Protein AF-A0A954LMI4-F1 (afdb_monomer_lite)

Secondary structure (DSSP, 8-state):
--PPPP--------PPPPPP-SPP-EEEEE---HHHHHT-HHHHHHHHHHHHHHTTTTTEEEEEE-S---S-TT-HHHHHHHHHHHTTTTTTS-EEE---

Foldseek 3Di:
DDDDDDDDDDDPDPPDDPDPPDDDADEAEAEACQCCLVPNLVVLQVVLLVCLVCCVVRVYAEYEYDENQHDDPPDVSSVVSSCVNNVSCVVRHHYDYDYD

Radius of gyration: 26.21 Å; chains: 1; bounding box: 56×49×78 Å

Sequence (100 aa):
MAGLFVVLFVMPGEAAKPEPTDEPFTVVLLPDTQFYSEKYPENYVAQTLWIRERRKQDNIKLAIHLGDIVQTPTKEKEWQNADRAMALIDGVVPYSMAPG

Structure (mmCIF, N/CA/C/O backbone):
data_AF-A0A954LMI4-F1
#
_entry.id   AF-A0A954LMI4-F1
#
loop_
_atom_site.group_PDB
_atom_site.id
_atom_site.type_symbol
_atom_site.label_atom_id
_atom_site.label_alt_id
_atom_site.label_comp_id
_atom_site.label_asym_id
_atom_site.label_entity_id
_atom_site.label_seq_id
_atom_site.pdbx_PDB_ins_code
_atom_site.Cartn_x
_atom_site.Cartn_y
_atom_site.Cartn_z
_atom_site.occupancy
_atom_site.B_iso_or_equiv
_atom_site.auth_seq_id
_atom_site.auth_comp_id
_atom_site.auth_asym_id
_atom_site.auth_atom_id
_atom_site.pdbx_PDB_model_num
ATOM 1 N N . MET A 1 1 ? -41.510 41.334 61.619 1.00 41.22 1 MET A N 1
ATOM 2 C CA . MET A 1 1 ? -41.481 40.965 60.190 1.00 41.22 1 MET A CA 1
ATOM 3 C C . MET A 1 1 ? -40.077 41.229 59.677 1.00 41.22 1 MET A C 1
ATOM 5 O O . MET A 1 1 ? -39.675 42.381 59.666 1.00 41.22 1 MET A O 1
ATOM 9 N N . ALA A 1 2 ? -39.315 40.187 59.351 1.00 40.66 2 ALA A N 1
ATOM 10 C CA . ALA A 1 2 ? -38.016 40.319 58.696 1.00 40.66 2 ALA A CA 1
ATOM 11 C C . ALA A 1 2 ? -38.183 39.801 57.262 1.00 40.66 2 ALA A C 1
ATOM 13 O O . ALA A 1 2 ? -38.566 38.649 57.073 1.00 40.66 2 ALA A O 1
ATOM 14 N N . GLY A 1 3 ? -38.001 40.677 56.273 1.00 42.22 3 GLY A N 1
ATOM 15 C CA . GLY A 1 3 ? -38.065 40.319 54.858 1.00 42.22 3 GLY A CA 1
ATOM 16 C C . GLY A 1 3 ? -36.738 39.715 54.411 1.00 42.22 3 GLY A C 1
ATOM 17 O O . GLY A 1 3 ? -35.694 40.343 54.564 1.00 42.22 3 GLY A O 1
ATOM 18 N N . LEU A 1 4 ? -36.781 38.497 53.876 1.00 42.41 4 LEU A N 1
ATOM 19 C CA . LEU A 1 4 ? -35.643 37.841 53.241 1.00 42.41 4 LEU A CA 1
ATOM 20 C C . LEU A 1 4 ? -35.552 38.324 51.785 1.00 42.41 4 LEU A C 1
ATOM 22 O O . LEU A 1 4 ? -36.466 38.083 51.000 1.00 42.41 4 LEU A O 1
ATOM 26 N N . PHE A 1 5 ? -34.463 39.004 51.427 1.00 44.56 5 PHE A N 1
ATOM 27 C CA . PHE A 1 5 ? -34.136 39.319 50.034 1.00 44.56 5 PHE A CA 1
ATOM 28 C C . PHE A 1 5 ? -33.322 38.169 49.433 1.00 44.56 5 PHE A C 1
ATOM 30 O O . PHE A 1 5 ? -32.257 37.830 49.943 1.00 44.56 5 PHE A O 1
ATOM 37 N N . VAL A 1 6 ? -33.811 37.586 48.337 1.00 46.34 6 VAL A N 1
ATOM 38 C CA . VAL A 1 6 ? -33.056 36.637 47.508 1.00 46.34 6 VAL A CA 1
ATOM 39 C C . VAL A 1 6 ? -32.522 37.401 46.301 1.00 46.34 6 VAL A C 1
ATOM 41 O O . VAL A 1 6 ? -33.300 37.952 45.525 1.00 46.34 6 VAL A O 1
ATOM 44 N N . VAL A 1 7 ? -31.200 37.448 46.145 1.00 51.25 7 VAL A N 1
ATOM 45 C CA . VAL A 1 7 ? -30.550 37.983 44.941 1.00 51.25 7 VAL A CA 1
ATOM 46 C C . VAL A 1 7 ? -30.294 36.813 43.995 1.00 51.25 7 VAL A C 1
ATOM 48 O O . VAL A 1 7 ? -29.540 35.900 44.326 1.00 51.25 7 VAL A O 1
ATOM 51 N N . LEU A 1 8 ? -30.946 36.821 42.832 1.00 49.12 8 LEU A N 1
ATOM 52 C CA . LEU A 1 8 ? -30.755 35.815 41.789 1.00 49.12 8 LEU A CA 1
ATOM 53 C C . LEU A 1 8 ? -29.588 36.246 40.886 1.00 49.12 8 LEU A C 1
ATOM 55 O O . LEU A 1 8 ? -29.679 37.265 40.203 1.00 49.12 8 LEU A O 1
ATOM 59 N N . PHE A 1 9 ? -28.499 35.479 40.872 1.00 52.44 9 PHE A N 1
ATOM 60 C CA . PHE A 1 9 ? -27.430 35.641 39.885 1.00 52.44 9 PHE A CA 1
ATOM 61 C C . PHE A 1 9 ? -27.781 34.813 38.643 1.00 52.44 9 PHE A C 1
ATOM 63 O O . PHE A 1 9 ? -27.767 33.585 38.691 1.00 52.44 9 PHE A O 1
ATOM 70 N N . VAL A 1 10 ? -28.104 35.477 37.532 1.00 59.84 10 VAL A N 1
ATOM 71 C CA . VAL A 1 10 ? -28.203 34.827 36.218 1.00 59.84 10 VAL A CA 1
ATOM 72 C C . VAL A 1 10 ? -26.820 34.876 35.580 1.00 59.84 10 VAL A C 1
ATOM 74 O O . VAL A 1 10 ? -26.350 35.944 35.194 1.00 59.84 10 VAL A O 1
ATOM 77 N N . MET A 1 11 ? -26.159 33.723 35.495 1.00 54.94 11 MET A N 1
ATOM 78 C CA . MET A 1 11 ? -24.945 33.572 34.692 1.00 54.94 11 MET A CA 1
ATOM 79 C C . MET A 1 11 ? -25.356 33.379 33.225 1.00 54.94 11 MET A C 1
ATOM 81 O O . MET A 1 11 ? -26.276 32.594 32.972 1.00 54.94 11 MET A O 1
ATOM 85 N N . PRO A 1 12 ? -24.726 34.059 32.252 1.00 60.62 12 PRO A N 1
ATOM 86 C CA . PRO A 1 12 ? -24.970 33.766 30.846 1.00 60.62 12 PRO A CA 1
ATOM 87 C C . PRO A 1 12 ? -24.552 32.317 30.569 1.00 60.62 12 PRO A C 1
ATOM 89 O O . PRO A 1 12 ? -23.425 31.919 30.854 1.00 60.62 12 PRO A O 1
ATOM 92 N N . GLY A 1 13 ? -25.488 31.513 30.066 1.00 58.81 13 GLY A N 1
ATOM 93 C CA . GLY A 1 13 ? -25.200 30.156 29.628 1.00 58.81 13 GLY A CA 1
ATOM 94 C C . GLY A 1 13 ? -24.371 30.203 28.352 1.00 58.81 13 GLY A C 1
ATOM 95 O O . GLY A 1 13 ? -24.883 30.595 27.304 1.00 58.81 13 GLY A O 1
ATOM 96 N N . GLU A 1 14 ? -23.104 29.808 28.438 1.00 58.50 14 GLU A N 1
ATOM 97 C CA . GLU A 1 14 ? -22.311 29.438 27.268 1.00 58.50 14 GLU A CA 1
ATOM 98 C C . GLU A 1 14 ? -23.059 28.288 26.574 1.00 58.50 14 GLU A C 1
ATOM 100 O O . GLU A 1 14 ? -23.276 27.229 27.170 1.00 58.50 14 GLU A O 1
ATOM 105 N N . ALA A 1 15 ? -23.535 28.501 25.346 1.00 64.75 15 ALA A N 1
ATOM 106 C CA . ALA A 1 15 ? -24.179 27.440 24.585 1.00 64.75 15 ALA A CA 1
ATOM 107 C C . ALA A 1 15 ? -23.169 26.299 24.397 1.00 64.75 15 ALA A C 1
ATOM 109 O O . ALA A 1 15 ? -22.122 26.493 23.779 1.00 64.75 15 ALA A O 1
ATOM 110 N N . ALA A 1 16 ? -23.471 25.120 24.947 1.00 63.25 16 ALA A N 1
ATOM 111 C CA . ALA A 1 16 ? -22.640 23.939 24.772 1.00 63.25 16 ALA A CA 1
ATOM 112 C C . ALA A 1 16 ? -22.464 23.673 23.269 1.00 63.25 16 ALA A C 1
ATOM 114 O O . ALA A 1 16 ? -23.443 23.465 22.547 1.00 63.25 16 ALA A O 1
ATOM 115 N N . LYS A 1 17 ? -21.215 23.710 22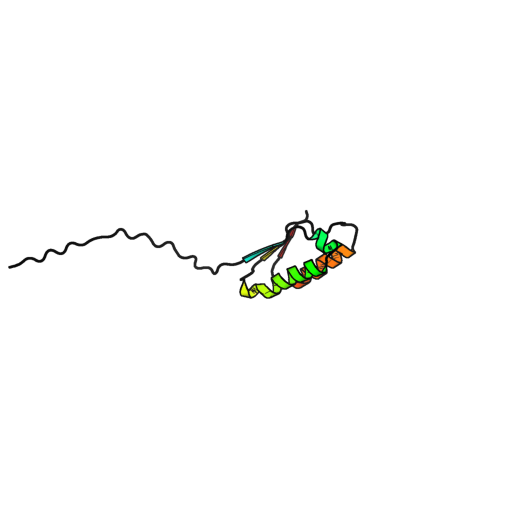.791 1.00 62.97 17 LYS A N 1
ATOM 116 C CA . LYS A 1 17 ? -20.879 23.218 21.453 1.00 62.97 17 LYS A CA 1
ATOM 117 C C . LYS A 1 17 ? -21.341 21.759 21.377 1.00 62.97 17 LYS A C 1
ATOM 119 O O . LYS A 1 17 ? -21.056 21.018 22.316 1.00 62.97 17 LYS A O 1
ATOM 124 N N . PRO A 1 18 ? -22.049 21.338 20.316 1.00 63.00 18 PRO A N 1
ATOM 125 C CA . PRO A 1 18 ? -22.355 19.928 20.151 1.00 63.00 18 PRO A CA 1
ATOM 126 C C . PRO A 1 18 ? -21.029 19.171 20.092 1.00 63.00 18 PRO A C 1
ATOM 128 O O . PRO A 1 18 ? -20.187 19.450 19.236 1.00 63.00 18 PRO A O 1
ATOM 131 N N . GLU A 1 19 ? -20.834 18.262 21.042 1.00 64.50 19 GLU A N 1
ATOM 132 C CA . GLU A 1 19 ? -19.730 17.312 20.995 1.00 64.50 19 GLU A CA 1
ATOM 133 C C . GLU A 1 19 ? -19.863 16.507 19.694 1.00 64.50 19 GLU A C 1
ATOM 135 O O . GLU A 1 19 ? -20.983 16.095 19.361 1.00 64.50 19 GLU A O 1
ATOM 140 N N . PRO A 1 20 ? -18.778 16.312 18.923 1.00 69.44 20 PRO A N 1
ATOM 141 C CA . PRO A 1 20 ? -18.832 15.501 17.716 1.00 69.44 20 PRO A CA 1
ATOM 142 C C . PRO A 1 20 ? -19.410 14.125 18.065 1.00 69.44 20 PRO A C 1
ATOM 144 O O . PRO A 1 20 ? -18.865 13.412 18.903 1.00 69.44 20 PRO A O 1
ATOM 147 N N . THR A 1 21 ? -20.541 13.769 17.458 1.00 68.75 21 THR A N 1
ATOM 148 C CA . THR A 1 21 ? -21.240 12.506 17.747 1.00 68.75 21 THR A CA 1
ATOM 149 C C . THR A 1 21 ? -20.605 11.304 17.055 1.00 68.75 21 THR A C 1
ATOM 151 O O . THR A 1 21 ? -20.933 10.167 17.389 1.00 68.75 21 THR A O 1
ATOM 154 N N . ASP A 1 22 ? -19.710 11.554 16.099 1.00 79.88 22 ASP A N 1
ATOM 155 C CA . ASP A 1 22 ? -19.053 10.527 15.301 1.00 79.88 22 ASP A CA 1
ATOM 156 C C . ASP A 1 22 ? -17.685 10.171 15.892 1.00 79.88 22 ASP A C 1
ATOM 158 O O . ASP A 1 22 ? -16.886 11.040 16.249 1.00 79.88 22 ASP A O 1
ATOM 162 N N . GLU A 1 23 ? -17.402 8.870 15.970 1.00 86.81 23 GLU A N 1
ATOM 163 C CA . GLU A 1 23 ? -16.098 8.361 16.389 1.00 86.81 23 GLU A CA 1
ATOM 164 C C . GLU A 1 23 ? -14.999 8.850 15.420 1.00 86.81 23 GLU A C 1
ATOM 166 O O . GLU A 1 23 ? -15.141 8.672 14.203 1.00 86.81 23 GLU A O 1
ATOM 171 N N . PRO A 1 24 ? -13.886 9.429 15.918 1.00 92.56 24 PRO A N 1
ATOM 172 C CA . PRO A 1 24 ? -12.763 9.823 15.075 1.00 92.56 24 PRO A CA 1
ATOM 173 C C . PRO A 1 24 ? -12.247 8.656 14.231 1.00 92.56 24 PRO A C 1
ATOM 175 O O . PRO A 1 24 ? -12.166 7.519 14.700 1.00 92.56 24 PRO A O 1
ATOM 178 N N . PHE A 1 25 ? -11.854 8.939 12.992 1.00 96.00 25 PHE A N 1
ATOM 179 C CA . PHE A 1 25 ? -11.304 7.943 12.078 1.00 96.00 25 PHE A CA 1
ATOM 180 C C . PHE A 1 25 ? -9.958 8.373 11.506 1.00 96.00 25 PHE A C 1
ATOM 182 O O . PHE A 1 25 ? -9.624 9.557 11.471 1.00 96.00 25 PHE A O 1
ATOM 189 N N . THR A 1 26 ? -9.208 7.391 11.011 1.00 98.38 26 THR A N 1
ATOM 190 C CA . THR A 1 26 ? -7.873 7.596 10.444 1.00 98.38 26 THR A CA 1
ATOM 191 C C . THR A 1 26 ? -7.881 7.403 8.930 1.00 98.38 26 THR A C 1
ATOM 193 O O . THR A 1 26 ? -8.501 6.472 8.403 1.00 98.38 26 THR A O 1
ATOM 196 N N . VAL A 1 27 ? -7.136 8.264 8.233 1.00 98.38 27 VAL A N 1
ATOM 197 C CA . VAL A 1 27 ? -6.749 8.091 6.828 1.00 98.38 27 VAL A CA 1
ATOM 198 C C . VAL A 1 27 ? -5.236 7.946 6.773 1.00 98.38 27 VAL A C 1
ATOM 200 O O . VAL A 1 27 ? -4.517 8.776 7.327 1.00 98.38 27 VAL A O 1
ATOM 203 N N . VAL A 1 28 ? -4.748 6.899 6.114 1.00 98.56 28 VAL A N 1
ATOM 204 C CA . VAL A 1 28 ? -3.311 6.682 5.918 1.00 98.56 28 VAL A CA 1
ATOM 205 C C . VAL A 1 28 ? -2.891 7.272 4.579 1.00 98.56 28 VAL A C 1
ATOM 207 O O . VAL A 1 28 ? -3.526 7.006 3.562 1.00 98.56 28 VAL A O 1
ATOM 210 N N . LEU A 1 29 ? -1.809 8.047 4.570 1.00 98.19 29 LEU A N 1
ATOM 211 C CA . LEU A 1 29 ? -1.193 8.557 3.347 1.00 98.19 29 LEU A CA 1
ATOM 212 C C . LEU A 1 29 ? 0.067 7.750 3.039 1.00 98.19 29 LEU A C 1
ATOM 214 O O . LEU A 1 29 ? 0.891 7.530 3.927 1.00 98.19 29 LEU A O 1
ATOM 218 N N . LEU A 1 30 ? 0.201 7.320 1.789 1.00 97.31 30 LEU A N 1
ATOM 219 C CA . LEU A 1 30 ? 1.276 6.457 1.321 1.00 97.31 30 LEU A CA 1
ATOM 220 C C . LEU A 1 30 ? 2.004 7.127 0.136 1.00 97.31 30 LEU A C 1
ATOM 222 O O . LEU A 1 30 ? 1.599 6.933 -1.012 1.00 97.31 30 LEU A O 1
ATOM 226 N N . PRO A 1 31 ? 3.006 7.985 0.403 1.00 96.19 31 PRO A N 1
ATOM 227 C CA . PRO A 1 31 ? 3.810 8.620 -0.639 1.00 96.19 31 PRO A CA 1
ATOM 228 C C . PRO A 1 31 ? 4.883 7.687 -1.212 1.00 96.19 31 PRO A C 1
ATOM 230 O O . PRO A 1 31 ? 5.469 6.896 -0.472 1.00 96.19 31 PRO A O 1
ATOM 233 N N . ASP A 1 32 ? 5.151 7.854 -2.509 1.00 97.12 32 ASP A N 1
ATOM 234 C CA . ASP A 1 32 ? 6.437 7.584 -3.167 1.00 97.12 32 ASP A CA 1
ATOM 235 C C . ASP A 1 32 ? 7.054 6.210 -2.840 1.00 97.12 32 ASP A C 1
ATOM 237 O O . ASP A 1 32 ? 8.133 6.080 -2.251 1.00 97.12 32 ASP A O 1
ATOM 241 N N . THR A 1 33 ? 6.361 5.140 -3.232 1.00 98.12 33 THR A N 1
ATOM 242 C CA . THR A 1 33 ? 6.791 3.754 -2.969 1.00 98.12 33 THR A CA 1
ATOM 243 C C . THR A 1 33 ? 7.747 3.200 -4.026 1.00 98.12 33 THR A C 1
ATOM 245 O O . THR A 1 33 ? 8.265 2.095 -3.862 1.00 98.12 33 THR A O 1
ATOM 248 N N . GLN A 1 34 ? 8.068 3.977 -5.063 1.00 98.44 34 GLN A N 1
ATOM 249 C CA . GLN A 1 34 ? 8.957 3.635 -6.177 1.00 98.44 34 GLN A CA 1
ATOM 250 C C . GLN A 1 34 ? 10.263 2.953 -5.748 1.00 98.44 34 GLN A C 1
ATOM 252 O O . GLN A 1 34 ? 10.675 1.948 -6.331 1.00 98.44 34 GLN A O 1
ATOM 257 N N . PHE A 1 35 ? 10.890 3.438 -4.674 1.00 98.00 35 PHE A N 1
ATOM 258 C CA . PHE A 1 35 ? 12.146 2.884 -4.179 1.00 98.00 35 PHE A CA 1
ATOM 259 C C . PHE A 1 35 ? 11.951 1.604 -3.362 1.00 98.00 35 PHE A C 1
ATOM 261 O O . PHE A 1 35 ? 12.840 0.749 -3.308 1.00 98.00 35 PHE A O 1
ATOM 268 N N . TYR A 1 36 ? 10.782 1.435 -2.743 1.00 98.50 36 TYR A N 1
ATOM 269 C CA . TYR A 1 36 ? 10.417 0.178 -2.100 1.00 98.50 36 TYR A CA 1
ATOM 270 C C . TYR A 1 36 ? 10.124 -0.884 -3.158 1.00 98.50 36 TYR A C 1
ATOM 272 O O . TYR A 1 36 ? 10.642 -1.993 -3.062 1.00 98.50 36 TYR A O 1
ATOM 280 N N . SER A 1 37 ? 9.401 -0.526 -4.216 1.00 98.50 37 SER A N 1
ATOM 281 C CA . SER A 1 37 ? 9.141 -1.395 -5.365 1.00 98.50 37 SER A CA 1
ATOM 282 C C . SER A 1 37 ? 10.429 -1.828 -6.081 1.00 98.50 37 SER A C 1
ATOM 284 O O . SER A 1 37 ? 10.533 -2.991 -6.482 1.00 98.50 37 SER A O 1
ATOM 286 N N . GLU A 1 38 ? 11.433 -0.945 -6.188 1.00 98.69 38 GLU A N 1
ATOM 287 C CA . GLU A 1 38 ? 12.739 -1.247 -6.798 1.00 98.69 38 GLU A CA 1
ATOM 288 C C . GLU A 1 38 ? 13.673 -2.056 -5.880 1.00 98.69 38 GLU A C 1
ATOM 290 O O . GLU A 1 38 ? 14.211 -3.084 -6.301 1.00 98.69 38 GLU A O 1
ATOM 295 N N . LYS A 1 39 ? 13.922 -1.583 -4.650 1.00 98.56 39 LYS A N 1
ATOM 296 C CA . LYS A 1 39 ? 15.049 -2.060 -3.822 1.00 98.56 39 LYS A CA 1
ATOM 297 C C . LYS A 1 39 ? 14.654 -2.684 -2.495 1.00 98.56 39 LYS A C 1
ATOM 299 O O . LYS A 1 39 ? 15.393 -3.527 -1.989 1.00 98.56 39 LYS A O 1
ATOM 304 N N . TYR A 1 40 ? 13.518 -2.289 -1.926 1.00 98.44 40 TYR A N 1
ATOM 305 C CA . TYR A 1 40 ? 13.104 -2.712 -0.585 1.00 98.44 40 TYR A CA 1
ATOM 306 C C . TYR A 1 40 ? 11.664 -3.233 -0.563 1.00 98.44 40 TYR A C 1
ATOM 308 O O 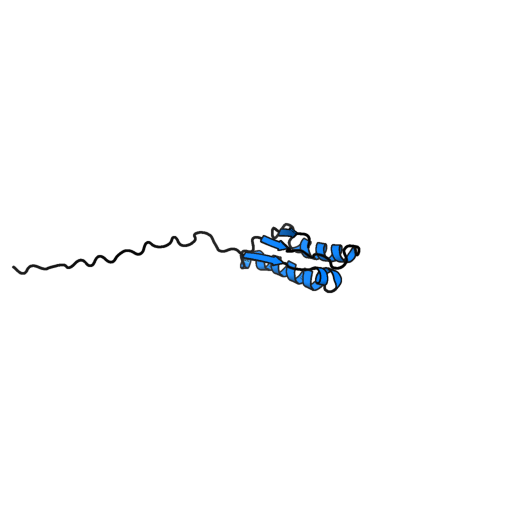. TYR A 1 40 ? 10.826 -2.699 0.169 1.00 98.44 40 TYR A O 1
ATOM 316 N N . PRO A 1 41 ? 11.350 -4.292 -1.330 1.00 98.44 41 PRO A N 1
ATOM 317 C CA . PRO A 1 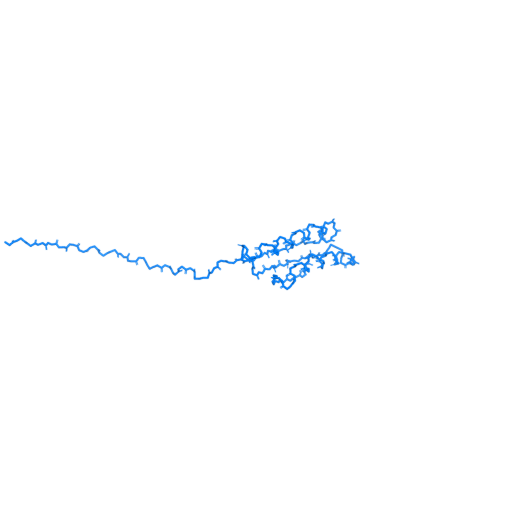41 ? 9.973 -4.756 -1.478 1.00 98.44 41 PRO A CA 1
ATOM 318 C C . PRO A 1 41 ? 9.379 -5.260 -0.156 1.00 98.44 41 PRO A C 1
ATOM 320 O O . PRO A 1 41 ? 8.171 -5.177 0.052 1.00 98.44 41 PRO A O 1
ATOM 323 N N . GLU A 1 42 ? 10.217 -5.727 0.772 1.00 98.62 42 GLU A N 1
ATOM 324 C CA . GLU A 1 42 ? 9.773 -6.135 2.109 1.00 98.62 42 GLU A CA 1
ATOM 325 C C . GLU A 1 42 ? 9.375 -4.949 3.000 1.00 98.62 42 GLU A C 1
ATOM 327 O O . GLU A 1 42 ? 8.514 -5.110 3.862 1.00 98.62 42 GLU A O 1
ATOM 332 N N . ASN A 1 43 ? 9.908 -3.742 2.768 1.00 98.62 43 ASN A N 1
ATOM 333 C CA . ASN A 1 43 ? 9.451 -2.546 3.484 1.00 98.62 43 ASN A CA 1
ATOM 334 C C . ASN A 1 43 ? 8.034 -2.164 3.046 1.00 98.62 43 ASN A C 1
ATOM 336 O O . ASN A 1 43 ? 7.207 -1.822 3.888 1.00 98.62 43 ASN A O 1
ATOM 340 N N . TYR A 1 44 ? 7.734 -2.281 1.748 1.00 98.62 44 TYR A N 1
ATOM 341 C CA . TYR A 1 44 ? 6.388 -2.031 1.232 1.00 98.62 44 TYR A CA 1
ATOM 342 C C . TYR A 1 44 ? 5.379 -3.036 1.817 1.00 98.62 44 TYR A C 1
ATOM 344 O O . TYR A 1 44 ? 4.299 -2.670 2.288 1.00 98.62 44 TYR A O 1
ATOM 352 N N . VAL A 1 45 ? 5.763 -4.314 1.870 1.00 98.88 45 VAL A N 1
ATOM 353 C CA . VAL A 1 45 ? 4.971 -5.363 2.527 1.00 98.88 45 VAL A CA 1
ATOM 354 C C . VAL A 1 45 ? 4.760 -5.059 4.006 1.00 98.88 45 VAL A C 1
ATOM 356 O O . VAL A 1 45 ? 3.627 -5.077 4.471 1.00 98.88 45 VAL A O 1
ATOM 359 N N . ALA A 1 46 ? 5.813 -4.729 4.752 1.00 98.81 46 ALA A N 1
ATOM 360 C CA . ALA A 1 46 ? 5.687 -4.405 6.170 1.00 98.81 46 ALA A CA 1
ATOM 361 C C . ALA A 1 46 ? 4.757 -3.202 6.406 1.00 98.81 46 ALA A C 1
ATOM 363 O O . ALA A 1 46 ? 3.933 -3.221 7.320 1.00 98.81 46 ALA A O 1
ATOM 364 N N . GLN A 1 47 ? 4.840 -2.179 5.554 1.00 98.38 47 GLN A N 1
ATOM 365 C CA . GLN A 1 47 ? 4.009 -0.982 5.646 1.00 98.38 47 GLN A CA 1
ATOM 366 C C . GLN A 1 47 ? 2.525 -1.287 5.405 1.00 98.38 47 GLN A C 1
ATOM 368 O O . GLN A 1 47 ? 1.666 -0.851 6.168 1.00 98.38 47 GLN A O 1
ATOM 373 N N . THR A 1 48 ? 2.209 -2.079 4.383 1.00 98.75 48 THR A N 1
ATOM 374 C CA . THR A 1 48 ? 0.826 -2.477 4.070 1.00 98.75 48 THR A CA 1
ATOM 375 C C . THR A 1 48 ? 0.267 -3.487 5.078 1.00 98.75 48 THR A C 1
ATOM 377 O O . THR A 1 48 ? -0.900 -3.384 5.465 1.00 98.75 48 THR A O 1
ATOM 380 N N . LEU A 1 49 ? 1.094 -4.396 5.607 1.00 98.75 49 LE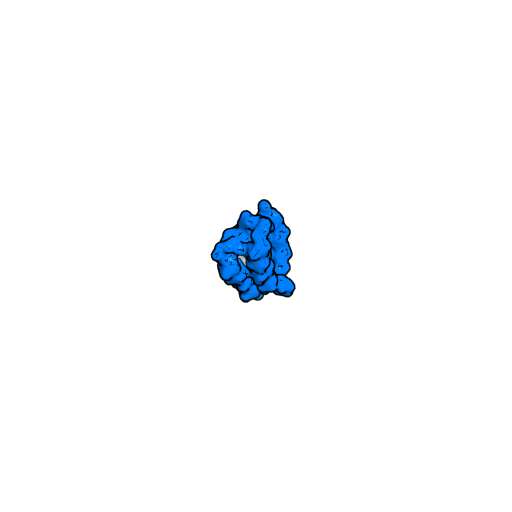U A N 1
ATOM 381 C CA . LEU A 1 49 ? 0.722 -5.265 6.730 1.00 98.75 49 LEU A CA 1
ATOM 382 C C . LEU A 1 49 ? 0.370 -4.461 7.980 1.00 98.75 49 LEU A C 1
ATOM 384 O O . LEU A 1 49 ? -0.669 -4.713 8.588 1.00 98.75 49 LEU A O 1
ATOM 388 N N . TRP A 1 50 ? 1.169 -3.450 8.321 1.00 98.75 50 TRP A N 1
ATOM 389 C CA . TRP A 1 50 ? 0.889 -2.567 9.453 1.00 98.75 50 TRP A CA 1
ATOM 390 C C . TRP A 1 50 ? -0.473 -1.871 9.309 1.00 98.75 50 TRP A C 1
ATOM 392 O O . TRP A 1 50 ? -1.255 -1.852 10.261 1.00 98.75 50 TRP A O 1
ATOM 402 N N . ILE A 1 51 ? -0.809 -1.377 8.108 1.00 98.75 51 ILE A N 1
ATOM 403 C CA . ILE A 1 51 ? -2.124 -0.766 7.826 1.00 98.75 51 ILE A CA 1
ATOM 404 C C . ILE A 1 51 ? -3.248 -1.774 8.097 1.00 98.75 51 ILE A C 1
ATOM 406 O O . ILE A 1 51 ? -4.229 -1.461 8.779 1.00 98.75 51 ILE A O 1
ATOM 410 N N . ARG A 1 52 ? -3.106 -3.004 7.594 1.00 98.62 52 ARG A N 1
ATOM 411 C CA . ARG A 1 52 ? -4.086 -4.077 7.801 1.00 98.62 52 ARG A CA 1
ATOM 412 C C . ARG A 1 52 ? -4.269 -4.417 9.278 1.00 98.62 52 ARG A C 1
ATOM 414 O O . ARG A 1 52 ? -5.407 -4.530 9.737 1.00 98.62 52 ARG A O 1
ATOM 421 N N . GLU A 1 53 ? -3.177 -4.603 10.008 1.00 98.75 53 GLU A N 1
ATOM 422 C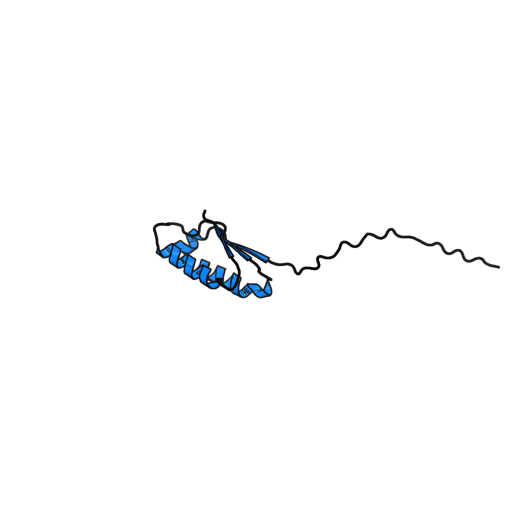 CA . GLU A 1 53 ? -3.198 -5.014 11.414 1.00 98.75 53 GLU A CA 1
ATOM 423 C C . GLU A 1 53 ? -3.796 -3.931 12.313 1.00 98.75 53 GLU A C 1
ATOM 425 O O . GLU A 1 53 ? -4.576 -4.230 13.220 1.00 98.75 53 GLU A O 1
ATOM 430 N N . ARG A 1 54 ? -3.509 -2.659 12.019 1.00 98.50 54 ARG A N 1
ATOM 431 C CA . ARG A 1 54 ? -3.993 -1.526 12.815 1.00 98.50 54 ARG A CA 1
ATOM 432 C C . ARG A 1 54 ? -5.369 -1.017 12.428 1.00 98.50 54 ARG A C 1
ATOM 434 O O . ARG A 1 54 ? -5.963 -0.278 13.209 1.00 98.50 54 ARG A O 1
ATOM 441 N N . ARG A 1 55 ? -5.936 -1.469 11.302 1.00 98.44 55 ARG A N 1
ATOM 442 C CA . ARG A 1 55 ? -7.254 -1.046 10.790 1.00 98.44 55 ARG A CA 1
ATOM 443 C C . ARG A 1 55 ? -8.315 -0.882 11.877 1.00 98.44 55 ARG A C 1
ATOM 445 O O . ARG A 1 55 ? -9.018 0.122 11.896 1.00 98.44 55 ARG A O 1
ATOM 452 N N . LYS A 1 56 ? -8.480 -1.893 12.737 1.00 97.88 56 LYS A N 1
ATOM 453 C CA . LYS A 1 56 ? -9.511 -1.886 13.788 1.00 97.88 56 LYS A CA 1
ATOM 454 C C . LYS A 1 56 ? -9.130 -0.993 14.965 1.00 97.88 56 LYS A C 1
ATOM 456 O O . LYS A 1 56 ? -9.979 -0.253 15.436 1.00 97.88 56 LYS A O 1
ATOM 461 N N . GLN A 1 57 ? -7.884 -1.085 15.426 1.00 98.06 57 GLN A N 1
ATOM 462 C CA . GLN A 1 57 ? -7.408 -0.356 16.603 1.00 98.06 57 GLN A CA 1
ATOM 463 C C . GLN A 1 57 ? -7.382 1.159 16.371 1.00 98.06 57 GLN A C 1
ATOM 465 O O . GLN A 1 57 ? -7.745 1.911 17.266 1.00 98.06 57 GLN A O 1
ATOM 470 N N . ASP A 1 58 ? -6.995 1.588 15.170 1.00 97.81 58 ASP A N 1
ATOM 471 C CA . ASP A 1 58 ? -6.833 3.005 14.822 1.00 97.81 58 ASP A CA 1
ATOM 472 C C . ASP A 1 58 ? -8.017 3.561 14.027 1.00 97.81 58 ASP A C 1
ATOM 474 O O . ASP A 1 58 ? -7.960 4.677 13.508 1.00 97.81 58 ASP A O 1
ATOM 478 N N . ASN A 1 59 ? -9.078 2.764 13.876 1.00 97.56 59 ASN A N 1
ATOM 479 C CA . ASN A 1 59 ? -10.243 3.101 13.069 1.00 97.56 59 ASN A CA 1
ATOM 480 C C . ASN A 1 59 ? -9.860 3.613 11.661 1.00 97.56 59 ASN A C 1
ATOM 482 O O . ASN A 1 59 ? -10.356 4.641 11.194 1.00 97.56 59 ASN A O 1
ATOM 486 N N . ILE A 1 60 ? -8.940 2.913 10.981 1.00 98.56 60 ILE A N 1
ATOM 487 C CA . ILE A 1 60 ? -8.491 3.280 9.630 1.00 98.56 60 I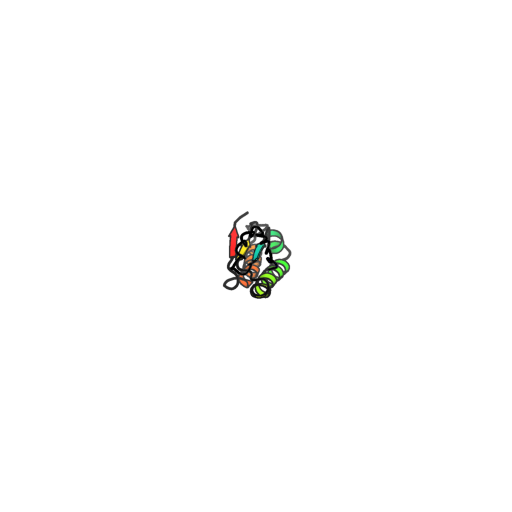LE A CA 1
ATOM 488 C C . ILE A 1 60 ? -9.617 2.973 8.647 1.00 98.56 60 ILE A C 1
ATOM 490 O O . ILE A 1 60 ? -10.043 1.821 8.512 1.00 98.56 60 ILE A O 1
ATOM 494 N N . LYS A 1 61 ? -10.092 4.004 7.948 1.00 97.81 61 LYS A N 1
ATOM 495 C CA . LYS A 1 61 ? -11.184 3.880 6.969 1.00 97.81 61 LYS A CA 1
ATOM 496 C C . LYS A 1 61 ? -10.711 3.927 5.524 1.00 97.81 61 LYS A C 1
ATOM 498 O O . LYS A 1 61 ? -11.433 3.448 4.654 1.00 97.81 61 LYS A O 1
ATOM 503 N N . LEU A 1 62 ? -9.531 4.490 5.274 1.00 98.44 62 LEU A N 1
ATOM 504 C CA . LEU A 1 62 ? -9.008 4.713 3.931 1.00 98.44 62 LEU A CA 1
ATOM 505 C C . LEU A 1 62 ? -7.477 4.771 3.949 1.00 98.44 62 LEU A C 1
ATOM 507 O O . LEU A 1 62 ? -6.891 5.361 4.858 1.00 98.44 62 LEU A O 1
ATOM 511 N N . ALA A 1 63 ? -6.849 4.214 2.918 1.00 98.62 63 ALA A N 1
ATOM 512 C CA . ALA A 1 63 ? -5.467 4.509 2.557 1.00 98.62 63 ALA A CA 1
ATOM 513 C C . ALA A 1 63 ? -5.420 5.239 1.203 1.00 98.62 63 ALA A C 1
ATOM 515 O O . ALA A 1 63 ? -6.157 4.896 0.283 1.00 98.62 63 ALA A O 1
ATOM 516 N N . ILE A 1 64 ? -4.570 6.252 1.065 1.00 98.56 64 ILE A N 1
ATOM 517 C CA . ILE A 1 64 ? -4.409 7.020 -0.175 1.00 98.56 64 ILE A CA 1
ATOM 518 C C . ILE A 1 64 ? -2.952 6.908 -0.613 1.00 98.56 64 ILE A C 1
ATOM 520 O O . ILE A 1 64 ? -2.065 7.440 0.057 1.00 98.56 64 ILE A O 1
ATOM 524 N N . HIS A 1 65 ? -2.710 6.231 -1.734 1.00 98.00 65 HIS A N 1
ATOM 525 C CA . HIS A 1 65 ? -1.402 6.217 -2.381 1.00 98.00 65 HIS A CA 1
ATOM 526 C C . HIS A 1 65 ? -1.225 7.495 -3.204 1.00 98.00 65 HIS A C 1
ATOM 528 O O . HIS A 1 65 ? -2.038 7.772 -4.088 1.00 98.00 65 HIS A O 1
ATOM 534 N N . LEU A 1 66 ? -0.189 8.281 -2.900 1.00 98.00 66 LEU A N 1
ATOM 535 C CA . LEU A 1 66 ? -0.066 9.656 -3.404 1.00 98.00 66 LEU A CA 1
ATOM 536 C C . LEU A 1 66 ? 0.575 9.775 -4.793 1.00 98.00 66 LEU A C 1
ATOM 538 O O . LEU A 1 66 ? 0.407 10.808 -5.429 1.00 98.00 66 LEU A O 1
ATOM 542 N N . GLY A 1 67 ? 1.266 8.743 -5.268 1.00 97.25 67 GLY A N 1
ATOM 543 C CA . GLY A 1 67 ? 1.946 8.758 -6.566 1.00 97.25 67 GLY A CA 1
ATOM 544 C C . GLY A 1 67 ? 3.185 7.879 -6.539 1.00 97.25 67 GLY A C 1
ATOM 545 O O . GLY A 1 67 ? 3.448 7.247 -5.518 1.00 97.25 67 GLY A O 1
ATOM 546 N N . ASP A 1 68 ? 3.921 7.833 -7.647 1.00 97.94 68 ASP A N 1
ATOM 547 C CA . ASP A 1 68 ? 5.254 7.225 -7.720 1.00 97.94 68 ASP A CA 1
ATOM 548 C C . ASP A 1 68 ? 5.325 5.794 -7.164 1.00 97.94 68 ASP A C 1
ATOM 550 O O . ASP A 1 68 ? 5.996 5.490 -6.180 1.00 97.94 68 ASP A O 1
ATOM 554 N N . ILE A 1 69 ? 4.590 4.885 -7.809 1.00 98.19 69 ILE A N 1
ATOM 555 C CA . ILE A 1 69 ? 4.471 3.479 -7.384 1.00 98.19 69 ILE A CA 1
ATOM 556 C C . ILE A 1 69 ? 5.733 2.668 -7.732 1.00 98.19 69 ILE A C 1
ATOM 558 O O . ILE A 1 69 ? 6.142 1.780 -6.983 1.00 98.19 69 ILE A O 1
ATOM 562 N N . VAL A 1 70 ? 6.361 2.950 -8.877 1.00 98.56 70 VAL A N 1
ATOM 563 C CA . VAL A 1 70 ? 7.561 2.253 -9.377 1.00 98.56 70 VAL A CA 1
ATOM 564 C C . VAL A 1 70 ? 8.611 3.258 -9.840 1.00 98.56 70 VAL A C 1
ATOM 566 O O . VAL A 1 70 ? 8.273 4.345 -10.299 1.00 98.56 70 VAL A O 1
ATOM 569 N N . GLN A 1 71 ? 9.887 2.895 -9.736 1.00 98.56 71 GLN A N 1
ATOM 570 C CA . GLN A 1 71 ? 11.019 3.737 -10.123 1.00 98.56 71 GLN A CA 1
ATOM 571 C C . GLN A 1 71 ? 11.315 3.631 -11.619 1.00 98.56 71 GLN A C 1
ATOM 573 O O . GLN A 1 71 ? 11.622 4.625 -12.276 1.00 98.56 71 GLN A O 1
ATOM 578 N N . THR A 1 72 ? 11.254 2.414 -12.160 1.00 98.31 72 THR A N 1
ATOM 579 C CA . THR A 1 72 ? 11.499 2.130 -13.574 1.00 98.31 72 THR A CA 1
ATOM 580 C C . THR A 1 72 ? 10.251 1.489 -14.185 1.00 98.31 72 THR A C 1
ATOM 582 O O . THR A 1 72 ? 10.093 0.271 -14.102 1.00 98.31 72 THR A O 1
ATOM 585 N N . PRO A 1 73 ? 9.366 2.246 -14.862 1.00 96.62 73 PRO A N 1
ATOM 586 C CA . PRO A 1 73 ? 8.069 1.727 -15.310 1.00 96.62 73 PRO A CA 1
ATOM 587 C C . PRO A 1 73 ? 8.166 0.578 -16.323 1.00 96.62 73 PRO A C 1
ATOM 589 O O . PRO A 1 73 ? 7.234 -0.214 -16.440 1.00 96.62 73 PRO A O 1
ATOM 592 N N . THR A 1 74 ? 9.295 0.447 -17.026 1.00 98.38 74 THR A N 1
ATOM 593 C CA . THR A 1 74 ? 9.573 -0.664 -17.950 1.00 98.38 74 THR A CA 1
ATOM 594 C C . THR A 1 74 ? 10.059 -1.941 -17.255 1.00 98.38 74 THR A C 1
ATOM 596 O O . THR A 1 74 ? 10.157 -2.981 -17.905 1.00 98.38 74 THR A O 1
ATOM 599 N N . LYS A 1 75 ? 10.364 -1.903 -15.951 1.00 98.50 75 LYS A N 1
ATOM 600 C CA . LYS A 1 75 ? 10.739 -3.086 -15.171 1.00 98.50 75 LYS A CA 1
ATOM 601 C C . LYS A 1 75 ? 9.505 -3.693 -14.514 1.00 98.50 75 LYS A C 1
ATOM 603 O O . LYS A 1 75 ? 9.077 -3.278 -13.442 1.00 98.50 75 LYS A O 1
ATOM 608 N N . GLU A 1 76 ? 8.992 -4.757 -15.120 1.00 98.62 76 GLU A N 1
ATOM 609 C CA . GLU A 1 76 ? 7.814 -5.489 -14.634 1.00 98.62 76 GLU A CA 1
ATOM 610 C C . GLU A 1 76 ? 7.929 -5.934 -13.165 1.00 98.62 76 GLU A C 1
ATOM 612 O O . GLU A 1 76 ? 6.950 -5.912 -12.421 1.00 98.62 76 GLU A O 1
ATOM 617 N N . LYS A 1 77 ? 9.139 -6.285 -12.713 1.00 98.75 77 LYS A N 1
ATOM 618 C CA . LYS A 1 77 ? 9.366 -6.754 -11.342 1.00 98.75 77 LYS A CA 1
ATOM 619 C C . LYS A 1 77 ? 8.969 -5.726 -10.278 1.00 98.75 77 LYS A C 1
ATOM 621 O O . LYS A 1 77 ? 8.517 -6.122 -9.208 1.00 98.75 77 LYS A O 1
ATOM 626 N N . GLU A 1 78 ? 9.117 -4.434 -10.562 1.00 98.75 78 GLU A N 1
ATOM 627 C CA . GLU A 1 78 ? 8.737 -3.375 -9.623 1.00 98.75 78 GLU A CA 1
ATOM 628 C C . GLU A 1 78 ? 7.214 -3.322 -9.449 1.00 98.75 78 GLU A C 1
ATOM 630 O O . GLU A 1 78 ? 6.727 -3.276 -8.322 1.00 98.75 78 GLU A O 1
ATOM 635 N N . TRP A 1 79 ? 6.457 -3.457 -10.543 1.00 98.69 79 TRP A N 1
ATOM 636 C CA . TRP A 1 79 ? 4.995 -3.557 -10.499 1.00 98.69 79 TRP A CA 1
ATOM 637 C C . TRP A 1 79 ? 4.526 -4.795 -9.736 1.00 98.69 79 TRP A C 1
ATOM 639 O O . TRP A 1 79 ? 3.636 -4.692 -8.901 1.00 98.69 79 TRP A O 1
ATOM 649 N N . GLN A 1 80 ? 5.161 -5.951 -9.960 1.00 98.88 80 GLN A N 1
ATOM 650 C CA . GLN A 1 80 ? 4.858 -7.183 -9.218 1.00 98.88 80 GLN A CA 1
ATOM 651 C C . GLN A 1 80 ? 5.125 -7.030 -7.711 1.00 98.88 80 GLN A C 1
ATOM 653 O O . GLN A 1 80 ? 4.402 -7.587 -6.886 1.00 98.88 80 GLN A O 1
ATOM 658 N N . ASN A 1 81 ? 6.172 -6.289 -7.334 1.00 98.88 81 ASN A N 1
ATOM 659 C CA . ASN A 1 81 ? 6.477 -6.014 -5.932 1.00 98.88 81 ASN A CA 1
ATOM 660 C C . ASN A 1 81 ? 5.428 -5.090 -5.296 1.00 98.88 81 ASN A C 1
ATOM 662 O O . ASN A 1 81 ? 4.984 -5.376 -4.182 1.00 98.88 81 ASN A O 1
ATOM 666 N N . ALA A 1 82 ? 5.025 -4.027 -6.001 1.00 98.62 82 ALA A N 1
ATOM 667 C CA . ALA A 1 82 ? 3.982 -3.105 -5.556 1.00 98.62 82 ALA A CA 1
ATOM 668 C C . ALA A 1 82 ? 2.621 -3.804 -5.418 1.00 98.62 82 ALA A C 1
ATOM 670 O O . ALA A 1 82 ? 1.971 -3.688 -4.380 1.00 98.62 82 ALA A O 1
ATOM 671 N N . ASP A 1 83 ? 2.231 -4.590 -6.425 1.00 98.69 83 ASP A N 1
ATOM 672 C CA . ASP A 1 83 ? 0.999 -5.384 -6.435 1.00 98.69 83 ASP A CA 1
ATOM 673 C C . ASP A 1 83 ? 0.947 -6.345 -5.242 1.00 98.69 83 ASP A C 1
ATOM 675 O O . ASP A 1 83 ? -0.001 -6.319 -4.459 1.00 98.69 83 ASP A O 1
ATOM 679 N N . ARG A 1 84 ? 2.027 -7.104 -5.006 1.00 98.81 84 ARG A N 1
ATOM 680 C CA . ARG A 1 84 ? 2.131 -8.011 -3.853 1.00 98.81 84 ARG A CA 1
ATOM 681 C C . ARG A 1 84 ? 1.942 -7.292 -2.515 1.00 98.81 84 ARG A C 1
ATOM 683 O O . ARG A 1 84 ? 1.337 -7.865 -1.612 1.00 98.81 84 ARG A O 1
ATOM 690 N N . ALA A 1 85 ? 2.488 -6.086 -2.357 1.00 98.75 85 ALA A N 1
ATOM 691 C CA . ALA A 1 85 ? 2.330 -5.313 -1.127 1.00 98.75 85 ALA A CA 1
ATOM 692 C C . ALA A 1 85 ? 0.890 -4.794 -0.977 1.00 98.75 85 ALA A C 1
ATOM 694 O O . ALA A 1 85 ? 0.249 -5.025 0.047 1.00 98.75 85 ALA A O 1
ATOM 695 N N . MET A 1 86 ? 0.342 -4.154 -2.012 1.00 98.69 86 MET A N 1
ATOM 696 C CA . MET A 1 86 ? -1.011 -3.587 -1.972 1.00 98.69 86 MET A CA 1
ATOM 697 C C . MET A 1 86 ? -2.105 -4.657 -1.837 1.00 98.69 86 MET A C 1
ATOM 699 O O . MET A 1 86 ? -3.090 -4.432 -1.133 1.00 98.69 86 MET A O 1
ATOM 703 N N . ALA A 1 87 ? -1.901 -5.857 -2.388 1.00 98.69 87 ALA A N 1
ATOM 704 C CA . ALA A 1 87 ? -2.809 -6.995 -2.232 1.00 98.69 87 ALA A CA 1
ATOM 705 C C . ALA A 1 87 ? -3.061 -7.385 -0.761 1.00 98.69 87 ALA A C 1
ATOM 707 O O . ALA A 1 87 ? -4.077 -8.000 -0.441 1.00 98.69 87 ALA A O 1
ATOM 708 N N . LEU A 1 88 ? -2.173 -7.014 0.169 1.00 98.69 88 LEU A N 1
ATOM 709 C CA . LEU A 1 88 ? -2.348 -7.307 1.595 1.00 98.69 88 LEU A CA 1
ATOM 710 C C . LEU A 1 88 ? -3.483 -6.506 2.233 1.00 98.69 88 LEU A C 1
ATOM 712 O O . LEU A 1 88 ? -4.039 -6.965 3.237 1.00 98.69 88 LEU A O 1
ATOM 716 N N . ILE A 1 89 ? -3.817 -5.345 1.665 1.00 98.56 89 ILE A N 1
ATOM 717 C CA . ILE A 1 89 ? -4.917 -4.482 2.108 1.00 98.56 89 ILE A CA 1
ATOM 718 C C . ILE A 1 89 ? -6.128 -4.521 1.167 1.00 98.56 89 ILE A C 1
ATOM 720 O O . ILE A 1 89 ? -7.174 -3.975 1.528 1.00 98.56 89 ILE A O 1
ATOM 724 N N . ASP A 1 90 ? -6.032 -5.205 0.025 1.00 98.12 90 ASP A N 1
ATOM 725 C CA . ASP A 1 90 ? -7.149 -5.375 -0.905 1.00 98.12 90 ASP A CA 1
ATOM 726 C C . ASP A 1 90 ? -8.319 -6.135 -0.259 1.00 98.12 90 ASP A C 1
ATOM 728 O O . ASP A 1 90 ? -8.142 -7.116 0.465 1.00 98.12 90 ASP A O 1
ATOM 732 N N . GLY A 1 91 ? -9.533 -5.608 -0.428 1.00 97.56 91 GLY A N 1
ATOM 733 C CA . GLY A 1 91 ? -10.737 -6.075 0.271 1.00 97.56 91 GLY A CA 1
ATOM 734 C C . GLY A 1 91 ? -10.734 -5.902 1.803 1.00 97.56 91 GLY A C 1
ATOM 735 O O . GLY A 1 91 ? -11.717 -6.264 2.454 1.00 97.56 91 GLY A O 1
ATOM 736 N N . VAL A 1 92 ? -9.674 -5.345 2.405 1.00 98.31 92 VAL A N 1
ATOM 737 C CA . VAL A 1 92 ? -9.531 -5.181 3.866 1.00 98.31 92 VAL A CA 1
ATOM 738 C C . VAL A 1 92 ? -9.642 -3.714 4.286 1.00 98.31 92 VAL A C 1
ATOM 740 O O . VAL A 1 92 ? -10.409 -3.380 5.200 1.00 98.31 92 VAL A O 1
ATOM 743 N N . VAL A 1 93 ? -8.888 -2.832 3.628 1.00 98.38 93 VAL A N 1
ATOM 744 C CA . VAL A 1 93 ? -8.930 -1.376 3.812 1.00 98.38 93 VAL A CA 1
ATOM 745 C C . VAL A 1 93 ? -9.165 -0.757 2.437 1.00 98.38 93 VAL A C 1
ATOM 747 O O . VAL A 1 93 ? -8.341 -0.975 1.553 1.00 98.38 93 VAL A O 1
ATOM 750 N N . PRO A 1 94 ? -10.258 -0.000 2.223 1.00 98.44 94 PRO A N 1
ATOM 751 C CA . PRO A 1 94 ? -10.443 0.735 0.978 1.00 98.44 94 PRO A CA 1
ATOM 752 C C . PRO A 1 94 ? -9.219 1.601 0.687 1.00 98.44 94 PRO A C 1
ATOM 754 O O . PRO A 1 94 ? -8.697 2.251 1.598 1.00 98.44 94 PRO A O 1
ATOM 757 N N . TYR A 1 95 ? -8.769 1.626 -0.564 1.00 98.38 95 TYR A N 1
ATOM 758 C CA . TYR A 1 95 ? -7.661 2.479 -0.963 1.00 98.38 95 TYR A CA 1
ATOM 759 C C . TYR A 1 95 ? -7.871 3.109 -2.336 1.00 98.38 95 TYR A C 1
ATOM 761 O O . TYR A 1 95 ? -8.610 2.592 -3.173 1.00 98.38 95 TYR A O 1
ATOM 769 N N . SER A 1 96 ? -7.209 4.240 -2.555 1.00 97.81 96 SER A N 1
ATOM 770 C CA . SER A 1 96 ? -7.062 4.863 -3.869 1.00 97.81 96 SER A CA 1
ATOM 771 C C . SER A 1 96 ? -5.593 4.903 -4.272 1.00 97.81 96 SER A C 1
ATOM 773 O O . SER A 1 96 ? -4.703 4.896 -3.418 1.00 97.81 96 SER A O 1
ATOM 775 N N . MET A 1 97 ? -5.346 4.952 -5.581 1.00 96.88 97 MET A N 1
ATOM 776 C CA . MET A 1 97 ? -4.016 5.176 -6.135 1.00 96.88 97 MET A CA 1
ATOM 777 C C . MET A 1 97 ? -4.051 6.268 -7.194 1.00 96.88 97 MET A C 1
ATOM 779 O O . MET A 1 97 ? -5.009 6.362 -7.963 1.00 96.88 97 MET A O 1
ATOM 783 N N . ALA A 1 98 ? -2.993 7.071 -7.227 1.00 94.75 98 ALA A N 1
ATOM 784 C CA . ALA A 1 98 ? -2.736 8.065 -8.256 1.00 94.75 98 ALA A CA 1
ATOM 785 C C . ALA A 1 98 ? -1.405 7.755 -8.966 1.00 94.75 98 ALA A C 1
ATOM 787 O O . ALA A 1 98 ? -0.514 7.164 -8.349 1.00 94.75 98 ALA A O 1
ATOM 788 N N . PRO A 1 99 ? -1.257 8.125 -10.252 1.00 92.38 99 PRO A N 1
ATOM 789 C CA . PRO A 1 99 ? 0.061 8.230 -10.872 1.00 92.38 99 PRO A CA 1
ATOM 790 C C . PRO A 1 99 ? 0.843 9.409 -10.266 1.00 92.38 99 PRO A C 1
ATOM 792 O O . PRO A 1 99 ? 0.238 10.309 -9.681 1.00 92.38 99 PRO A O 1
ATOM 795 N N . GLY A 1 100 ? 2.164 9.406 -10.447 1.00 89.75 100 GLY A N 1
ATOM 796 C CA . GLY A 1 100 ? 3.066 10.521 -10.142 1.00 89.75 100 GLY A CA 1
ATOM 797 C C . GLY A 1 100 ? 4.036 10.769 -11.290 1.00 89.75 100 GLY A C 1
ATOM 798 O O . GLY A 1 100 ? 4.161 9.855 -12.146 1.00 89.75 100 GLY A O 1
#

pLDDT: mean 88.7, std 17.95, range [40.66, 98.88]